Protein AF-A0A8C9JNH2-F1 (afdb_monomer_lite)

Foldseek 3Di:
DLLVVLCVLLVVLVVLQVVCVVPPFFGDDQPLNVVVLSVCSVLVVVLVVLLVVCVVDVDLVSLVVSLVSLVVLLVSLVVSLVSLVVSLPDDDDGDPVSVVSNVVNNVSSVVSNVSSVVSNVVSVVSNVVSVVSNVVVVVVVVVVVVVVVVPD

Sequence (152 aa):
MIGIFHVFMWYFLLILYMGQIRGVFGTYEPITYKAGCPLWGVIFIIAGVSIIRVVKHPTPGVITFALIMNISCIMTSVIASVLTIIELSSFNSVSYRNYGQAKLGREVSRILLLSYSFEISVALTYAIFGCIGLSRNEDSLTAVPEEFESTF

Structure (mmCIF, N/CA/C/O backbone):
data_AF-A0A8C9JNH2-F1
#
_entry.id   AF-A0A8C9JNH2-F1
#
loop_
_atom_site.group_PDB
_atom_site.id
_atom_site.type_symbol
_atom_site.label_atom_id
_atom_site.label_alt_id
_atom_site.label_comp_id
_atom_site.label_asym_id
_atom_site.label_entity_id
_atom_site.label_seq_id
_atom_site.pdbx_PDB_ins_code
_atom_site.Cartn_x
_atom_site.Cartn_y
_atom_site.Cartn_z
_atom_site.occupancy
_atom_site.B_iso_or_equiv
_atom_site.auth_seq_id
_atom_site.auth_comp_id
_atom_site.auth_asym_id
_atom_site.auth_atom_id
_atom_site.pdbx_PDB_model_num
ATOM 1 N N . MET A 1 1 ? -11.912 -0.203 -2.131 1.00 75.25 1 MET A N 1
ATOM 2 C CA . MET A 1 1 ? -11.597 -0.133 -3.581 1.00 75.25 1 MET A CA 1
ATOM 3 C C . MET A 1 1 ? -10.107 0.101 -3.840 1.00 75.25 1 MET A C 1
ATOM 5 O O . MET A 1 1 ? -9.572 -0.530 -4.739 1.00 75.25 1 MET A O 1
ATOM 9 N N . ILE A 1 2 ? -9.418 0.914 -3.029 1.00 85.69 2 ILE A N 1
ATOM 10 C CA . ILE A 1 2 ? -7.978 1.217 -3.165 1.00 85.69 2 ILE A CA 1
ATOM 11 C C . ILE A 1 2 ? -7.081 -0.034 -3.102 1.00 85.69 2 ILE A C 1
ATOM 13 O O . ILE A 1 2 ? -6.191 -0.189 -3.932 1.00 85.69 2 ILE A O 1
ATOM 17 N N . GLY A 1 3 ? -7.332 -0.980 -2.191 1.00 85.00 3 GLY A N 1
ATOM 18 C CA . GLY A 1 3 ? -6.541 -2.221 -2.129 1.00 85.00 3 GLY A CA 1
ATOM 19 C C . GLY A 1 3 ? -6.589 -3.065 -3.413 1.00 85.00 3 GLY A C 1
ATOM 20 O O . GLY A 1 3 ? -5.565 -3.558 -3.873 1.00 85.00 3 GLY A O 1
ATOM 21 N N . ILE A 1 4 ? -7.759 -3.157 -4.058 1.00 88.69 4 ILE A N 1
ATOM 22 C CA . ILE A 1 4 ? -7.923 -3.861 -5.344 1.00 88.69 4 ILE A CA 1
ATOM 23 C C . ILE A 1 4 ? -7.117 -3.160 -6.446 1.00 88.69 4 ILE A C 1
ATOM 25 O O . ILE A 1 4 ? -6.458 -3.817 -7.248 1.00 88.69 4 ILE A O 1
ATOM 29 N N . PHE A 1 5 ? -7.128 -1.824 -6.456 1.00 89.62 5 PHE A N 1
ATOM 30 C CA . PHE A 1 5 ? -6.319 -1.028 -7.375 1.00 89.62 5 PHE A CA 1
ATOM 31 C C . PHE A 1 5 ? -4.818 -1.332 -7.234 1.00 89.62 5 PHE A C 1
ATOM 33 O O . PHE A 1 5 ? -4.154 -1.543 -8.245 1.00 89.62 5 PHE A O 1
ATOM 40 N N . HIS A 1 6 ? -4.296 -1.451 -6.009 1.00 88.19 6 HIS A N 1
ATOM 41 C CA . HIS A 1 6 ? -2.886 -1.791 -5.776 1.00 88.19 6 HIS A CA 1
ATOM 42 C C . HIS A 1 6 ? -2.512 -3.174 -6.323 1.00 88.19 6 HIS A C 1
ATOM 44 O O . HIS A 1 6 ? -1.479 -3.313 -6.977 1.00 88.19 6 HIS A O 1
ATOM 50 N N . VAL A 1 7 ? -3.378 -4.177 -6.138 1.00 88.00 7 VAL A N 1
ATOM 51 C CA . VAL A 1 7 ? -3.161 -5.531 -6.679 1.00 88.00 7 VAL A CA 1
ATOM 52 C C . VAL A 1 7 ? -3.168 -5.524 -8.213 1.00 88.00 7 VAL A C 1
ATOM 54 O O . VAL A 1 7 ? -2.315 -6.155 -8.837 1.00 88.00 7 VAL A O 1
ATOM 57 N N . PHE A 1 8 ? -4.075 -4.771 -8.845 1.00 88.56 8 PHE A N 1
ATOM 58 C CA . PHE A 1 8 ? -4.064 -4.619 -10.304 1.00 88.56 8 PHE A CA 1
ATOM 59 C C . PHE A 1 8 ? -2.823 -3.882 -10.808 1.00 88.56 8 PHE A C 1
ATOM 61 O O . PHE A 1 8 ? -2.244 -4.286 -11.815 1.00 88.56 8 PHE A O 1
ATOM 68 N N . MET A 1 9 ? -2.379 -2.841 -10.104 1.00 87.81 9 MET A N 1
ATOM 69 C CA . MET A 1 9 ? -1.152 -2.123 -10.452 1.00 87.81 9 MET A CA 1
ATOM 70 C C . MET A 1 9 ? 0.089 -3.001 -10.287 1.00 87.81 9 MET A C 1
ATOM 72 O O . MET A 1 9 ? 0.983 -2.946 -11.130 1.00 87.81 9 MET A O 1
ATOM 76 N N . TRP A 1 10 ? 0.117 -3.882 -9.281 1.00 86.69 10 TRP A N 1
ATOM 77 C CA . TRP A 1 10 ? 1.146 -4.917 -9.174 1.00 86.69 10 TRP A CA 1
ATOM 78 C C . TRP A 1 10 ? 1.171 -5.822 -10.409 1.00 86.69 10 TRP A C 1
ATOM 80 O O . TRP A 1 10 ? 2.224 -6.040 -11.006 1.00 86.69 10 TRP A O 1
ATOM 90 N N . TYR A 1 11 ? 0.001 -6.323 -10.814 1.00 85.25 11 TYR A N 1
ATOM 91 C CA . TYR A 1 11 ? -0.130 -7.192 -11.979 1.00 85.25 11 TYR A CA 1
ATOM 92 C C . TYR A 1 11 ? 0.279 -6.481 -13.278 1.00 85.25 11 TYR A C 1
ATOM 94 O O . TYR A 1 11 ? 0.934 -7.067 -14.140 1.00 85.25 11 TYR A O 1
ATOM 102 N N . PHE A 1 12 ? -0.037 -5.193 -13.407 1.00 85.81 12 PHE A N 1
ATOM 103 C CA . PHE A 1 12 ? 0.405 -4.385 -14.538 1.00 85.81 12 PHE A CA 1
ATOM 104 C C . PHE A 1 12 ? 1.933 -4.224 -14.569 1.00 85.81 12 PHE A C 1
ATOM 106 O O . PHE A 1 12 ? 2.551 -4.442 -15.613 1.00 85.81 12 PHE A O 1
ATOM 113 N N . LEU A 1 13 ? 2.562 -3.932 -13.424 1.00 82.75 13 LEU A N 1
ATOM 114 C CA . LEU A 1 13 ? 4.024 -3.890 -13.298 1.00 82.75 13 LEU A CA 1
ATOM 115 C C . LEU A 1 13 ? 4.670 -5.247 -13.622 1.00 82.75 13 LEU A C 1
ATOM 117 O O . LEU A 1 13 ? 5.698 -5.281 -14.297 1.00 82.75 13 LEU A O 1
ATOM 121 N N . LEU A 1 14 ? 4.045 -6.360 -13.220 1.00 82.31 14 LEU A N 1
ATOM 122 C CA . LEU A 1 14 ? 4.476 -7.718 -13.570 1.00 82.31 14 LEU A CA 1
ATOM 123 C C . LEU A 1 14 ? 4.474 -7.940 -15.091 1.00 82.31 14 LEU A C 1
ATOM 125 O O . LEU A 1 14 ? 5.447 -8.469 -15.628 1.00 82.31 14 LEU A O 1
ATOM 129 N N . ILE A 1 15 ? 3.416 -7.530 -15.798 1.00 82.06 15 ILE A N 1
ATOM 130 C CA . ILE A 1 15 ? 3.347 -7.642 -17.265 1.00 82.06 15 ILE A CA 1
ATOM 131 C C . ILE A 1 15 ? 4.457 -6.820 -17.923 1.00 82.06 15 ILE A C 1
ATOM 133 O O . ILE A 1 15 ? 5.131 -7.315 -18.831 1.00 82.06 15 ILE A O 1
ATOM 137 N N . LEU A 1 16 ? 4.670 -5.583 -17.460 1.00 78.75 16 LEU A N 1
ATOM 138 C CA . LEU A 1 16 ? 5.738 -4.725 -17.975 1.00 78.75 16 LEU A CA 1
ATOM 139 C C . LEU A 1 16 ? 7.114 -5.370 -17.768 1.00 78.75 16 LEU A C 1
ATOM 141 O O . LEU A 1 16 ? 7.913 -5.401 -18.703 1.00 78.75 16 LEU A O 1
ATOM 145 N N . TYR A 1 17 ? 7.359 -5.951 -16.593 1.00 75.12 17 TYR A N 1
ATOM 146 C CA . TYR A 1 17 ? 8.615 -6.625 -16.265 1.00 75.12 17 TYR A CA 1
ATOM 147 C C . TYR A 1 17 ? 8.834 -7.916 -17.074 1.00 75.12 17 TYR A C 1
ATOM 149 O O . TYR A 1 17 ? 9.894 -8.110 -17.672 1.00 75.12 17 TYR A O 1
ATOM 157 N N . MET A 1 18 ? 7.821 -8.782 -17.183 1.00 73.88 18 MET A N 1
ATOM 158 C CA . MET A 1 18 ? 7.892 -9.999 -18.008 1.00 73.88 18 MET A CA 1
ATOM 159 C C . MET A 1 18 ? 8.101 -9.676 -19.495 1.00 73.88 18 MET A C 1
ATOM 161 O O . MET A 1 18 ? 8.792 -10.413 -20.204 1.00 73.88 18 MET A O 1
ATOM 165 N N . GLY A 1 19 ? 7.554 -8.551 -19.965 1.00 71.00 19 GLY A N 1
ATOM 166 C CA . GLY A 1 19 ? 7.814 -8.018 -21.301 1.00 71.00 19 GLY A CA 1
ATOM 167 C C . GLY A 1 19 ? 9.278 -7.623 -21.528 1.00 71.00 19 GLY A C 1
ATOM 168 O O . GLY A 1 19 ? 9.774 -7.781 -22.643 1.00 71.00 19 GLY A O 1
ATOM 169 N N . GLN A 1 20 ? 9.986 -7.182 -20.483 1.00 67.12 20 GLN A N 1
ATOM 170 C CA . GLN A 1 20 ? 11.396 -6.781 -20.554 1.00 67.12 20 GLN A CA 1
ATOM 171 C C . GLN A 1 20 ? 12.361 -7.974 -20.585 1.00 67.12 20 GLN A C 1
ATOM 173 O O . GLN A 1 20 ? 13.342 -7.922 -21.324 1.00 67.12 20 GLN A O 1
ATOM 178 N N . ILE A 1 21 ? 12.083 -9.062 -19.850 1.00 61.72 21 ILE A N 1
ATOM 179 C CA . ILE A 1 21 ? 12.948 -10.265 -19.801 1.00 61.72 21 ILE A CA 1
ATOM 180 C C . ILE A 1 21 ? 13.044 -10.967 -21.164 1.00 61.72 21 ILE A C 1
ATOM 182 O O . ILE A 1 21 ? 14.081 -11.531 -21.509 1.00 61.72 21 ILE A O 1
ATOM 186 N N . ARG A 1 22 ? 11.993 -10.896 -21.990 1.00 58.78 22 ARG A N 1
ATOM 187 C CA . ARG A 1 22 ? 12.030 -11.418 -23.370 1.00 58.78 22 ARG A CA 1
ATOM 188 C C . ARG A 1 22 ? 12.948 -10.600 -24.294 1.00 58.78 22 ARG A C 1
ATOM 190 O O . ARG A 1 22 ? 13.211 -11.015 -25.422 1.00 58.78 22 ARG A O 1
ATOM 197 N N . GLY A 1 23 ? 13.442 -9.445 -23.840 1.00 55.31 23 GLY A N 1
ATOM 198 C CA . GLY A 1 23 ? 14.353 -8.576 -24.570 1.00 55.31 23 GLY A CA 1
ATOM 199 C C . GLY A 1 23 ? 15.812 -8.696 -24.104 1.00 55.31 23 GLY A C 1
ATOM 200 O O . GLY A 1 23 ? 16.146 -8.341 -22.988 1.00 55.31 23 GLY A O 1
ATOM 201 N N . VAL A 1 24 ? 16.710 -9.085 -25.013 1.00 52.09 24 VAL A N 1
ATOM 202 C CA . VAL A 1 24 ? 18.133 -9.445 -24.787 1.00 52.09 24 VAL A CA 1
ATOM 203 C C . VAL A 1 24 ? 19.066 -8.349 -24.197 1.00 52.09 24 VAL A C 1
ATOM 205 O O . VAL A 1 24 ? 20.243 -8.616 -24.009 1.00 52.09 24 VAL A O 1
ATOM 208 N N . PHE A 1 25 ? 18.620 -7.134 -23.845 1.00 43.12 25 PHE A N 1
ATOM 209 C CA . PHE A 1 25 ? 19.536 -6.099 -23.312 1.00 43.12 25 PHE A CA 1
ATOM 210 C C . PHE A 1 25 ? 18.906 -5.170 -22.264 1.00 43.12 25 PHE A C 1
ATOM 212 O O . PHE A 1 25 ? 18.018 -4.382 -22.588 1.00 43.12 25 PHE A O 1
ATOM 219 N N . GLY A 1 26 ? 19.459 -5.205 -21.042 1.00 52.75 26 GLY A N 1
ATOM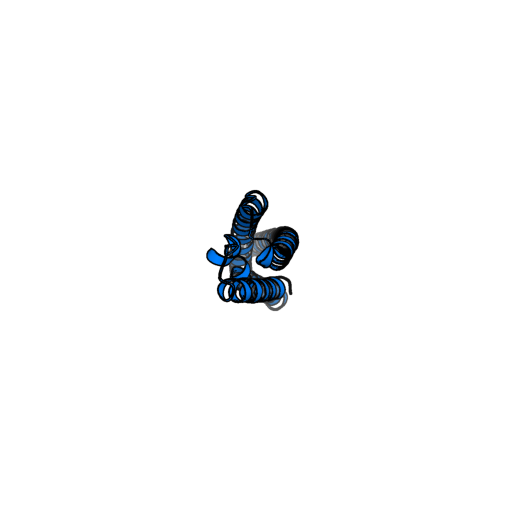 220 C CA . GLY A 1 26 ? 19.222 -4.257 -19.945 1.00 52.75 26 GLY A CA 1
ATOM 221 C C . GLY A 1 26 ? 17.824 -4.337 -19.329 1.00 52.75 26 GLY A C 1
ATOM 222 O O . GLY A 1 26 ? 16.901 -3.663 -19.789 1.00 52.75 26 GLY A O 1
ATOM 223 N N . THR A 1 27 ? 17.666 -5.130 -18.270 1.00 56.78 27 THR A N 1
ATOM 224 C CA . THR A 1 27 ? 16.416 -5.253 -17.508 1.00 56.78 27 THR A CA 1
ATOM 225 C C . THR A 1 27 ? 16.289 -4.110 -16.504 1.00 56.78 27 THR A C 1
ATOM 227 O O . THR A 1 27 ? 17.157 -3.928 -15.654 1.00 56.78 27 THR A O 1
ATOM 230 N N . TYR A 1 28 ? 15.206 -3.334 -16.586 1.00 60.06 28 TYR A N 1
ATOM 231 C CA . TYR A 1 28 ? 14.818 -2.460 -15.482 1.00 60.06 28 TYR A CA 1
ATOM 232 C C . TYR A 1 28 ? 14.254 -3.351 -14.376 1.00 60.06 28 TYR A C 1
ATOM 234 O O . TYR A 1 28 ? 13.278 -4.063 -14.591 1.00 60.06 28 TYR A O 1
ATOM 242 N N . GLU A 1 29 ? 14.898 -3.356 -13.215 1.00 65.81 29 GLU A N 1
ATOM 243 C CA . GLU A 1 29 ? 14.482 -4.163 -12.071 1.00 65.81 29 GLU A CA 1
ATOM 244 C C . GLU A 1 29 ?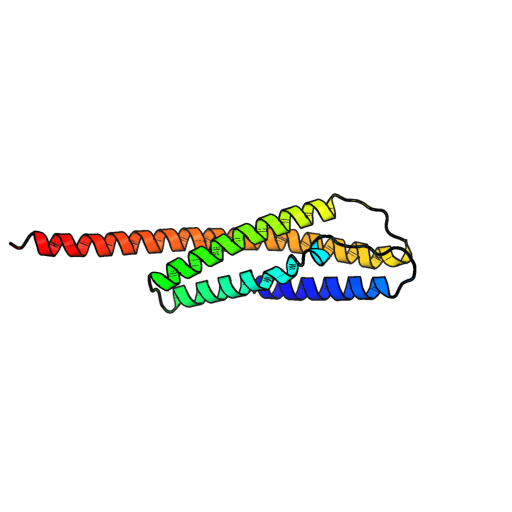 13.913 -3.254 -10.974 1.00 65.81 29 GLU A C 1
ATOM 246 O O . GLU A 1 29 ? 14.662 -2.810 -10.101 1.00 65.81 29 GLU A O 1
ATOM 251 N N . PRO A 1 30 ? 12.608 -2.930 -11.009 1.00 66.69 30 PRO A N 1
ATOM 252 C CA . PRO A 1 30 ? 12.003 -2.122 -9.963 1.00 66.69 30 PRO A CA 1
ATOM 253 C C . PRO A 1 30 ? 12.083 -2.850 -8.613 1.00 66.69 30 PRO A C 1
ATOM 255 O O . PRO A 1 30 ? 11.690 -4.015 -8.478 1.00 66.69 30 PRO A O 1
ATOM 258 N N . ILE A 1 31 ? 12.605 -2.155 -7.602 1.00 70.50 31 ILE A N 1
ATOM 259 C CA . ILE A 1 31 ? 12.758 -2.660 -6.229 1.00 70.50 31 ILE A CA 1
ATOM 260 C C . ILE A 1 31 ? 11.378 -2.946 -5.633 1.00 70.50 31 ILE A C 1
ATOM 262 O O . ILE A 1 31 ? 11.190 -3.964 -4.968 1.00 70.50 31 ILE A O 1
ATOM 266 N N . THR A 1 32 ? 10.398 -2.089 -5.924 1.00 71.06 32 THR A N 1
ATOM 267 C CA . THR A 1 32 ? 9.007 -2.233 -5.468 1.00 71.06 32 THR A CA 1
ATOM 268 C C . THR A 1 32 ? 8.355 -3.517 -5.978 1.00 71.06 32 THR A C 1
ATOM 270 O O . THR A 1 32 ? 7.571 -4.140 -5.260 1.00 71.06 32 THR A O 1
ATOM 273 N N . TYR A 1 33 ? 8.718 -3.958 -7.185 1.00 71.19 33 TYR A N 1
ATOM 274 C CA . TYR A 1 33 ? 8.278 -5.232 -7.744 1.00 71.19 33 TYR A CA 1
ATOM 275 C C . TYR A 1 33 ? 8.956 -6.421 -7.054 1.00 71.19 33 TYR A C 1
ATOM 277 O O . TYR A 1 33 ? 8.256 -7.337 -6.625 1.00 71.19 33 TYR A O 1
ATOM 285 N N . LYS A 1 34 ? 10.288 -6.396 -6.878 1.00 76.75 34 LYS A N 1
ATOM 286 C CA . LYS A 1 34 ? 11.026 -7.475 -6.186 1.00 76.75 34 LYS A CA 1
ATOM 287 C C . LYS A 1 34 ? 10.585 -7.649 -4.732 1.00 76.75 34 LYS A C 1
ATOM 289 O O . LYS A 1 34 ? 10.474 -8.774 -4.259 1.00 76.75 34 LYS A O 1
ATOM 294 N N . ALA A 1 35 ? 10.311 -6.544 -4.045 1.00 77.75 35 ALA A N 1
ATOM 295 C CA . ALA A 1 35 ? 9.793 -6.548 -2.682 1.00 77.75 35 ALA A CA 1
ATOM 296 C C . ALA A 1 35 ? 8.298 -6.916 -2.606 1.00 77.75 35 ALA A C 1
ATOM 298 O O . ALA A 1 35 ? 7.781 -7.177 -1.522 1.00 77.75 35 ALA A O 1
A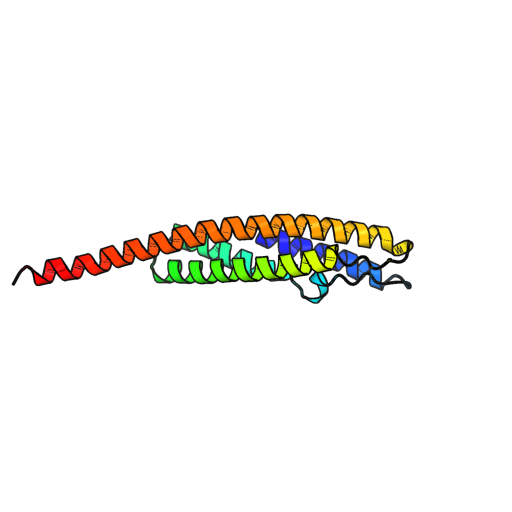TOM 299 N N . GLY A 1 36 ? 7.590 -6.935 -3.742 1.00 78.44 36 GLY A N 1
ATOM 300 C CA . GLY A 1 36 ? 6.161 -7.228 -3.792 1.00 78.44 36 GLY A CA 1
ATOM 301 C C . GLY A 1 36 ? 5.297 -6.180 -3.088 1.00 78.44 36 GLY A C 1
ATOM 302 O O . GLY A 1 36 ? 4.176 -6.499 -2.705 1.00 78.44 36 GLY A O 1
ATOM 303 N N . CYS A 1 37 ? 5.772 -4.940 -2.920 1.00 79.81 37 CYS A N 1
ATOM 304 C CA . CYS A 1 37 ? 5.052 -3.913 -2.153 1.00 79.81 37 CYS A CA 1
ATOM 305 C C . CYS A 1 37 ? 3.621 -3.673 -2.665 1.00 79.81 37 CYS A C 1
ATOM 307 O O . CYS A 1 37 ? 2.703 -3.625 -1.851 1.00 79.81 37 CYS A O 1
ATOM 309 N N . PRO A 1 38 ? 3.367 -3.594 -3.987 1.00 73.69 38 PRO A N 1
ATOM 310 C CA . PRO A 1 38 ? 2.003 -3.407 -4.482 1.00 73.69 38 PRO A CA 1
ATOM 311 C C . PRO A 1 38 ? 1.090 -4.634 -4.244 1.00 73.69 38 PRO A C 1
ATOM 313 O O . PRO A 1 38 ? -0.129 -4.495 -4.142 1.00 73.69 38 PRO A O 1
ATOM 316 N N . LEU A 1 39 ? 1.667 -5.831 -4.068 1.00 80.75 39 LEU A N 1
ATOM 317 C CA . LEU A 1 39 ? 0.963 -7.068 -3.690 1.00 80.75 39 LEU A CA 1
ATOM 318 C C . LEU A 1 39 ? 0.445 -7.014 -2.242 1.00 80.75 39 LEU A C 1
ATOM 320 O O . LEU A 1 39 ? -0.552 -7.657 -1.910 1.00 80.75 39 LEU A O 1
ATOM 324 N N . TRP A 1 40 ? 1.068 -6.196 -1.387 1.00 84.81 40 TRP A N 1
ATOM 325 C CA . TRP A 1 40 ? 0.611 -5.967 -0.012 1.00 84.81 40 TRP A CA 1
ATOM 326 C C . TRP A 1 40 ? -0.747 -5.255 0.043 1.00 84.81 40 TRP A C 1
ATOM 328 O O . TRP A 1 40 ? -1.374 -5.226 1.100 1.00 84.81 40 TRP A O 1
ATOM 338 N N . GLY A 1 41 ? -1.274 -4.793 -1.100 1.00 82.75 41 GLY A N 1
ATOM 339 C CA . GLY A 1 41 ? -2.646 -4.305 -1.242 1.00 82.75 41 GLY A CA 1
ATOM 340 C C . GLY A 1 41 ? -3.728 -5.280 -0.754 1.00 82.75 41 GLY A C 1
ATOM 341 O O . GLY A 1 41 ? -4.830 -4.845 -0.422 1.00 82.75 41 GLY A O 1
ATOM 342 N N . VAL A 1 42 ? -3.427 -6.578 -0.620 1.00 86.75 42 VAL A N 1
ATOM 343 C CA . VAL A 1 42 ? -4.320 -7.551 0.038 1.00 86.75 42 VAL A CA 1
ATOM 344 C C . VAL A 1 42 ? -4.606 -7.167 1.496 1.00 86.75 42 VAL A C 1
ATOM 346 O O . VAL A 1 42 ? -5.745 -7.286 1.945 1.00 86.75 42 VAL A O 1
ATOM 349 N N . ILE A 1 43 ? -3.618 -6.632 2.221 1.00 87.88 43 ILE A N 1
ATOM 350 C CA . ILE A 1 43 ? -3.785 -6.158 3.605 1.00 87.88 43 ILE A CA 1
ATOM 351 C C . ILE A 1 43 ? -4.792 -5.002 3.642 1.00 87.88 43 ILE A C 1
ATOM 353 O O . ILE A 1 43 ? -5.668 -4.979 4.506 1.00 87.88 43 ILE A O 1
ATOM 357 N N . PHE A 1 44 ? -4.742 -4.104 2.654 1.00 89.00 44 PHE A N 1
ATOM 358 C CA . PHE A 1 44 ? -5.682 -2.984 2.522 1.00 89.00 44 PHE A CA 1
ATOM 359 C C . PHE A 1 44 ? -7.109 -3.471 2.236 1.00 89.00 44 PHE A C 1
ATOM 361 O O . PHE A 1 44 ? -8.084 -2.914 2.741 1.00 89.00 44 PHE A O 1
ATOM 368 N N . ILE A 1 45 ? -7.261 -4.557 1.467 1.00 90.94 45 ILE A N 1
ATOM 369 C CA . ILE A 1 45 ? -8.570 -5.187 1.238 1.00 90.94 45 ILE A CA 1
ATOM 370 C C . ILE A 1 45 ? -9.130 -5.737 2.555 1.00 90.94 45 ILE A C 1
ATOM 372 O O . ILE A 1 45 ? -10.286 -5.463 2.883 1.00 90.94 45 ILE A O 1
ATOM 376 N N . ILE A 1 46 ? -8.322 -6.471 3.327 1.00 88.94 46 ILE A N 1
ATOM 377 C CA . ILE A 1 46 ? -8.752 -7.050 4.611 1.00 88.94 46 ILE A CA 1
ATOM 378 C C . ILE A 1 46 ? -9.103 -5.939 5.612 1.00 88.94 46 ILE A C 1
ATOM 380 O O . ILE A 1 46 ? -10.136 -6.025 6.284 1.00 88.94 46 ILE A O 1
ATOM 384 N N . ALA A 1 47 ? -8.303 -4.872 5.678 1.00 88.56 47 ALA A N 1
ATOM 385 C CA . ALA A 1 47 ? -8.594 -3.700 6.502 1.00 88.56 47 ALA A CA 1
ATOM 386 C C . ALA A 1 47 ? -9.934 -3.051 6.103 1.00 88.56 47 ALA A C 1
ATOM 388 O O . ALA A 1 47 ? -10.799 -2.840 6.955 1.00 88.56 47 ALA A O 1
ATOM 389 N N . GLY A 1 48 ? -10.174 -2.854 4.802 1.00 87.81 48 GLY A N 1
ATOM 390 C CA . GLY A 1 48 ? -11.440 -2.322 4.290 1.00 87.81 48 GLY A CA 1
ATOM 391 C C . GLY A 1 48 ? -12.660 -3.188 4.629 1.00 87.81 48 GLY A C 1
ATOM 392 O O . GLY A 1 48 ? -13.694 -2.666 5.048 1.00 87.81 48 GLY A O 1
ATOM 393 N N . VAL A 1 49 ? -12.550 -4.516 4.509 1.00 89.62 49 VAL A N 1
ATOM 394 C CA . VAL A 1 49 ? -13.626 -5.447 4.906 1.00 89.62 49 VAL A CA 1
ATOM 395 C C . VAL A 1 49 ? -13.889 -5.371 6.412 1.00 89.62 49 VAL A C 1
ATOM 397 O O . VAL A 1 49 ? -15.045 -5.397 6.841 1.00 89.62 49 VAL A O 1
ATOM 400 N N . SER A 1 50 ? -12.832 -5.229 7.213 1.00 86.94 50 SER A N 1
ATOM 401 C CA . SER A 1 50 ? -12.932 -5.116 8.672 1.00 86.94 50 SER A CA 1
ATOM 402 C C . SER A 1 50 ? -13.693 -3.856 9.088 1.00 86.94 50 SER A C 1
ATOM 404 O O . SER A 1 50 ? -14.570 -3.936 9.945 1.00 86.94 50 SER A O 1
ATOM 406 N N . ILE A 1 51 ? -13.457 -2.722 8.420 1.00 87.50 51 ILE A N 1
ATOM 407 C CA . ILE A 1 51 ? -14.204 -1.472 8.651 1.00 87.50 51 ILE A CA 1
ATOM 408 C C . ILE A 1 51 ? -15.700 -1.653 8.358 1.00 87.50 51 ILE A C 1
ATOM 410 O O . ILE A 1 51 ? -16.542 -1.279 9.174 1.00 87.50 51 ILE A O 1
ATOM 414 N N . ILE A 1 52 ? -16.058 -2.276 7.228 1.00 87.69 52 ILE A N 1
ATOM 415 C CA . ILE A 1 52 ? -17.470 -2.542 6.889 1.00 87.69 52 ILE A CA 1
ATOM 416 C C . ILE A 1 52 ? -18.123 -3.420 7.964 1.00 87.69 52 ILE A C 1
ATOM 418 O O . ILE A 1 52 ? -19.289 -3.222 8.318 1.00 87.69 52 ILE A O 1
ATOM 422 N N . ARG A 1 53 ? -17.372 -4.386 8.503 1.00 85.75 53 ARG A N 1
ATOM 423 C CA . ARG A 1 53 ? -17.848 -5.274 9.564 1.00 85.75 53 ARG A CA 1
ATOM 424 C C . ARG A 1 53 ? -18.111 -4.523 10.869 1.00 85.75 53 ARG A C 1
ATOM 426 O O . ARG A 1 53 ? -19.138 -4.791 11.486 1.00 85.75 53 ARG A O 1
ATOM 433 N N . VAL A 1 54 ? -17.251 -3.569 11.239 1.00 86.88 54 VAL A N 1
ATOM 434 C CA . VAL A 1 54 ? -17.452 -2.694 12.410 1.00 86.88 54 VAL A CA 1
ATOM 435 C C . VAL A 1 54 ? -18.752 -1.899 12.290 1.00 86.88 54 VAL A C 1
ATOM 437 O O . VAL A 1 54 ? -19.509 -1.831 13.252 1.00 86.88 54 VAL A O 1
ATOM 440 N N . VAL A 1 55 ? -19.047 -1.345 11.110 1.00 84.62 55 VAL A N 1
ATOM 441 C CA . VAL A 1 55 ? -20.272 -0.553 10.893 1.00 84.62 55 VAL A CA 1
ATOM 442 C C . VAL A 1 55 ? -21.537 -1.414 10.989 1.00 84.62 55 VAL A C 1
ATOM 444 O O . VAL A 1 55 ? -22.558 -0.949 11.486 1.00 84.62 55 VAL A O 1
ATOM 447 N N . LYS A 1 56 ? -21.488 -2.672 10.530 1.00 85.44 56 LYS A N 1
ATOM 448 C CA . LYS A 1 56 ? -22.645 -3.584 10.578 1.00 85.44 56 LYS A CA 1
ATOM 449 C C . LYS A 1 56 ? -22.877 -4.197 11.958 1.00 85.44 56 LYS A C 1
ATOM 451 O O . LYS A 1 56 ? -24.023 -4.346 12.370 1.00 85.44 56 LYS A O 1
ATOM 456 N N . HIS A 1 57 ? -21.806 -4.589 12.643 1.00 82.88 57 HIS A N 1
ATOM 457 C CA . HIS A 1 57 ? -21.864 -5.268 13.936 1.00 82.88 57 HIS A CA 1
ATOM 458 C C . HIS A 1 57 ? -20.777 -4.705 14.860 1.00 82.88 57 HIS A C 1
ATOM 460 O O . HIS A 1 57 ? -19.675 -5.262 14.917 1.00 82.88 57 HIS A O 1
ATOM 466 N N . PRO A 1 58 ? -21.066 -3.602 15.574 1.00 79.75 58 PRO A N 1
ATOM 467 C CA . PRO A 1 58 ? -20.092 -2.948 16.436 1.00 79.75 58 PRO A CA 1
ATOM 468 C C . PRO A 1 58 ? -19.924 -3.743 17.734 1.00 79.75 58 PRO A C 1
ATOM 470 O O . PRO A 1 58 ? -20.540 -3.445 18.753 1.00 79.75 58 PRO A O 1
ATOM 473 N N . THR A 1 59 ? -19.096 -4.786 17.697 1.00 85.31 59 THR A N 1
ATOM 474 C CA . THR A 1 59 ? -18.640 -5.493 18.899 1.00 85.31 59 THR A CA 1
ATOM 475 C C . THR A 1 59 ? -17.222 -5.044 19.255 1.00 85.31 59 THR A C 1
ATOM 477 O O . THR A 1 59 ? -16.419 -4.790 18.350 1.00 85.31 59 THR A O 1
ATOM 480 N N . PRO A 1 60 ? -16.868 -4.963 20.552 1.00 80.62 60 PRO A N 1
ATOM 481 C CA . PRO A 1 60 ? -15.561 -4.466 20.986 1.00 80.62 60 PRO A CA 1
ATOM 482 C C . PRO A 1 60 ? -14.404 -5.249 20.352 1.00 80.62 60 PRO A C 1
ATOM 484 O O . PRO A 1 60 ? -13.481 -4.646 19.816 1.00 80.62 60 PRO A O 1
ATOM 487 N N . GLY A 1 61 ? -14.505 -6.581 20.269 1.00 84.88 61 GLY A N 1
ATOM 488 C CA . GLY A 1 61 ? -13.484 -7.406 19.615 1.00 84.88 61 GLY A CA 1
ATOM 489 C C . GLY A 1 61 ? -13.306 -7.117 18.117 1.00 84.88 61 GLY A C 1
ATOM 490 O O . GLY A 1 61 ? -12.184 -7.145 17.613 1.00 84.88 61 GLY A O 1
ATOM 491 N N . VAL A 1 62 ? -14.384 -6.793 17.393 1.00 86.69 62 VAL A N 1
ATOM 492 C CA . VAL A 1 62 ? -14.311 -6.443 15.962 1.00 86.69 62 VAL A CA 1
ATOM 493 C C . VAL A 1 62 ? -13.724 -5.041 15.769 1.00 86.69 62 VAL A C 1
ATOM 495 O O . VAL A 1 62 ? -12.968 -4.835 14.819 1.00 86.69 62 VAL A O 1
ATOM 498 N N . ILE A 1 63 ? -14.004 -4.104 16.682 1.00 86.88 63 ILE A N 1
ATOM 499 C CA . ILE A 1 63 ? -13.392 -2.765 16.698 1.00 86.88 63 ILE A CA 1
ATOM 500 C C . ILE A 1 63 ? -11.882 -2.878 16.940 1.00 86.88 63 ILE A C 1
ATOM 502 O O . ILE A 1 63 ? -11.102 -2.341 16.154 1.00 86.88 63 ILE A O 1
ATOM 506 N N . THR A 1 64 ? -11.455 -3.634 17.957 1.00 87.94 64 THR A N 1
ATOM 507 C CA . THR A 1 64 ? -10.030 -3.872 18.240 1.00 87.94 64 THR A CA 1
ATOM 508 C C . THR A 1 64 ? -9.324 -4.545 17.064 1.00 87.94 64 THR A C 1
ATOM 510 O O . THR A 1 64 ? -8.241 -4.118 16.665 1.00 87.94 64 THR A O 1
ATOM 513 N N . PHE A 1 65 ? -9.945 -5.556 16.449 1.00 89.00 65 PHE A N 1
ATOM 514 C CA . PHE A 1 65 ? -9.383 -6.202 15.263 1.00 89.00 65 PHE A CA 1
ATOM 515 C C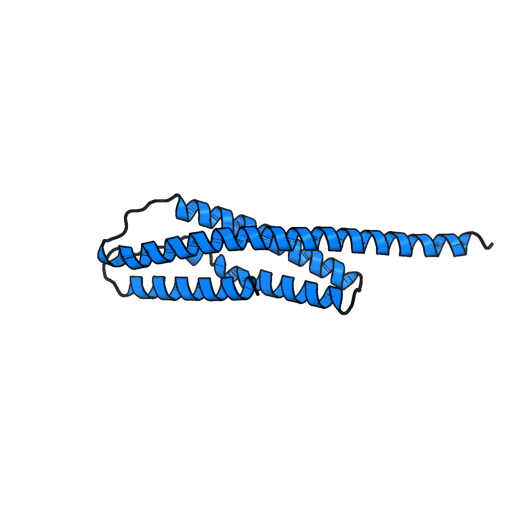 . PHE A 1 65 ? -9.218 -5.217 14.095 1.00 89.00 65 PHE A C 1
ATOM 517 O O . PHE A 1 65 ? -8.156 -5.160 13.476 1.00 89.00 65 PHE A O 1
ATOM 524 N N . ALA A 1 66 ? -10.234 -4.395 13.816 1.00 89.50 66 ALA A N 1
ATOM 525 C CA . ALA A 1 66 ? -10.156 -3.386 12.764 1.00 89.50 66 ALA A CA 1
ATOM 526 C C . ALA A 1 66 ? -9.069 -2.332 13.044 1.00 89.50 66 ALA A C 1
ATOM 528 O O . ALA A 1 66 ? -8.380 -1.914 12.115 1.00 89.50 66 ALA A O 1
ATOM 529 N N . LEU A 1 67 ? -8.864 -1.940 14.306 1.00 90.38 67 LEU A N 1
ATOM 530 C CA . LEU A 1 67 ? -7.772 -1.048 14.710 1.00 90.38 67 LEU A CA 1
ATOM 531 C C . LEU A 1 67 ? -6.396 -1.643 14.397 1.00 90.38 67 LEU A C 1
ATOM 533 O O . LEU A 1 67 ? -5.579 -0.985 13.754 1.00 90.38 67 LEU A O 1
ATOM 537 N N . ILE A 1 68 ? -6.161 -2.899 14.783 1.00 91.19 68 ILE A N 1
ATOM 538 C CA . ILE A 1 68 ? -4.899 -3.604 14.505 1.00 91.19 68 IL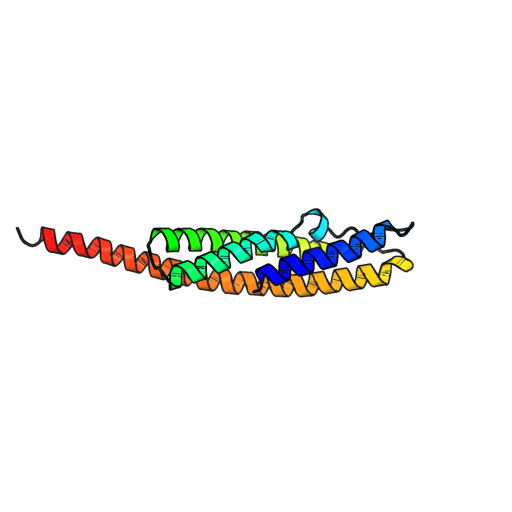E A CA 1
ATOM 539 C C . ILE A 1 68 ? -4.635 -3.664 12.994 1.00 91.19 68 ILE A C 1
ATOM 541 O O . ILE A 1 68 ? -3.520 -3.395 12.534 1.00 91.19 68 ILE A O 1
ATOM 545 N N . MET A 1 69 ? -5.669 -3.967 12.206 1.00 91.44 69 MET A N 1
ATOM 546 C CA . MET A 1 69 ? -5.564 -4.001 10.747 1.00 91.44 69 MET A CA 1
ATOM 547 C C . MET A 1 69 ? -5.258 -2.622 10.148 1.00 91.44 69 MET A C 1
ATOM 549 O O . MET A 1 69 ? -4.416 -2.528 9.255 1.00 91.44 69 MET A O 1
ATOM 553 N N . ASN A 1 70 ? -5.877 -1.549 10.650 1.00 91.50 70 ASN A N 1
ATOM 554 C CA . ASN A 1 70 ? -5.603 -0.182 10.192 1.00 91.50 70 ASN A CA 1
ATOM 555 C C . ASN A 1 70 ? -4.179 0.273 10.545 1.00 91.50 70 ASN A C 1
ATOM 557 O O . ASN A 1 70 ? -3.505 0.860 9.702 1.00 91.50 70 ASN A O 1
ATOM 561 N N . ILE A 1 71 ? -3.667 -0.060 11.734 1.00 91.75 71 ILE A N 1
ATOM 562 C CA . ILE A 1 71 ? -2.269 0.226 12.107 1.00 91.75 71 ILE A CA 1
ATOM 563 C C . ILE A 1 71 ? -1.306 -0.530 11.184 1.00 91.75 71 ILE A C 1
ATOM 565 O O . ILE A 1 71 ? -0.346 0.045 10.670 1.00 91.75 71 ILE A O 1
ATOM 569 N N . SER A 1 72 ? -1.594 -1.802 10.902 1.00 91.75 72 SER A N 1
ATOM 570 C CA . SER A 1 72 ? -0.796 -2.612 9.972 1.00 91.75 72 SER A CA 1
ATOM 571 C C . SER A 1 72 ? -0.809 -2.027 8.552 1.00 91.75 72 SER A C 1
ATOM 573 O O . SER A 1 72 ? 0.221 -2.009 7.873 1.00 91.75 72 SER A O 1
ATOM 575 N N . CYS A 1 73 ? -1.954 -1.496 8.114 1.00 91.75 73 CYS A N 1
ATOM 576 C CA . CYS A 1 73 ? -2.117 -0.793 6.841 1.00 91.75 73 CYS A CA 1
ATOM 577 C C . CYS A 1 73 ? -1.252 0.480 6.769 1.00 91.75 73 CYS A C 1
ATOM 579 O O . CYS A 1 73 ? -0.560 0.704 5.773 1.00 91.75 73 CYS A O 1
ATOM 581 N N . ILE A 1 74 ? -1.205 1.270 7.846 1.00 93.38 74 ILE A N 1
ATOM 582 C CA . ILE A 1 74 ? -0.346 2.461 7.931 1.00 93.38 74 ILE A CA 1
ATOM 583 C C . ILE A 1 74 ? 1.129 2.061 7.823 1.00 93.38 74 ILE A C 1
ATOM 585 O O . ILE A 1 74 ? 1.847 2.596 6.978 1.00 93.38 74 ILE A O 1
ATOM 589 N N . MET A 1 75 ? 1.576 1.084 8.619 1.00 92.75 75 MET A N 1
ATOM 590 C CA . MET A 1 75 ? 2.975 0.638 8.617 1.00 92.75 75 MET A CA 1
ATOM 591 C C . MET A 1 75 ? 3.418 0.144 7.236 1.00 92.75 75 MET A C 1
ATOM 593 O O . MET A 1 75 ? 4.464 0.548 6.727 1.00 92.75 75 MET A O 1
ATOM 597 N N . THR A 1 76 ? 2.602 -0.698 6.602 1.00 91.69 76 THR A N 1
ATOM 598 C CA . THR A 1 76 ? 2.897 -1.238 5.267 1.00 91.69 76 THR A CA 1
ATOM 599 C C . THR A 1 76 ? 2.890 -0.156 4.189 1.00 91.69 76 THR A C 1
ATOM 601 O O . THR A 1 76 ? 3.793 -0.141 3.352 1.00 91.69 76 THR A O 1
ATOM 604 N N . SER A 1 77 ? 1.958 0.799 4.246 1.00 91.62 77 SER A N 1
ATOM 605 C CA . SER A 1 77 ? 1.904 1.933 3.313 1.00 91.62 77 SER A CA 1
ATOM 606 C C . SER A 1 77 ? 3.109 2.867 3.447 1.00 91.62 77 SER A C 1
ATOM 608 O O . SER A 1 77 ? 3.636 3.336 2.436 1.00 91.62 77 SER A O 1
ATOM 610 N N . VAL A 1 78 ? 3.594 3.109 4.669 1.00 93.12 78 VAL A N 1
ATOM 611 C CA . VAL A 1 78 ? 4.804 3.913 4.912 1.00 93.12 78 VAL A CA 1
ATOM 612 C C . VAL A 1 78 ? 6.036 3.220 4.331 1.00 93.12 78 VAL A C 1
ATOM 614 O O . VAL A 1 78 ? 6.783 3.839 3.572 1.00 93.12 78 VAL A O 1
ATOM 617 N N . ILE A 1 79 ? 6.223 1.926 4.612 1.00 91.81 79 ILE A N 1
ATOM 618 C CA . ILE A 1 79 ? 7.352 1.148 4.075 1.00 91.81 79 ILE A CA 1
ATOM 619 C C . ILE A 1 79 ? 7.309 1.123 2.541 1.00 91.81 79 ILE A C 1
ATOM 621 O O . ILE A 1 79 ? 8.318 1.397 1.887 1.00 91.81 79 ILE A O 1
ATOM 625 N N . ALA A 1 80 ? 6.139 0.853 1.955 1.00 90.12 80 ALA A N 1
ATOM 626 C CA . ALA A 1 80 ? 5.960 0.840 0.506 1.00 90.12 80 ALA A CA 1
ATOM 627 C C . ALA A 1 80 ? 6.255 2.213 -0.120 1.00 90.12 80 ALA A C 1
ATOM 629 O O . ALA A 1 80 ? 6.915 2.282 -1.159 1.00 90.12 80 ALA A O 1
ATOM 630 N N . SER A 1 81 ? 5.838 3.302 0.531 1.00 91.25 81 SER A N 1
ATOM 631 C CA . SER A 1 81 ? 6.119 4.670 0.081 1.00 91.25 81 SER A CA 1
ATOM 632 C C . SER A 1 81 ? 7.617 4.967 0.084 1.00 91.25 81 SER A C 1
ATOM 634 O O . SER A 1 81 ? 8.141 5.444 -0.921 1.00 91.25 81 SER A O 1
ATOM 636 N N . VAL A 1 82 ? 8.333 4.621 1.160 1.00 91.25 82 VAL A N 1
ATOM 637 C CA . VAL A 1 82 ? 9.792 4.813 1.256 1.00 91.25 82 VAL A CA 1
ATOM 638 C C . VAL A 1 82 ? 10.521 4.030 0.163 1.00 91.25 82 VAL A C 1
ATOM 640 O O . VAL A 1 82 ? 11.354 4.596 -0.543 1.00 91.25 82 VAL A O 1
ATOM 643 N N . LEU A 1 83 ? 10.169 2.757 -0.043 1.00 88.75 83 LEU A N 1
ATOM 644 C CA . LEU A 1 83 ? 10.762 1.934 -1.104 1.00 88.75 83 LEU A CA 1
ATOM 645 C C . LEU A 1 83 ? 10.482 2.502 -2.502 1.00 88.75 83 LEU A C 1
ATOM 647 O O . LEU A 1 83 ? 11.371 2.515 -3.353 1.00 88.75 83 LEU A O 1
ATOM 651 N N . THR A 1 84 ? 9.274 3.022 -2.724 1.00 87.75 84 THR A N 1
ATOM 652 C CA . THR A 1 84 ? 8.885 3.660 -3.990 1.00 87.75 84 THR A CA 1
ATOM 653 C C . THR A 1 84 ? 9.663 4.957 -4.229 1.00 87.75 84 THR A C 1
ATOM 655 O O . THR A 1 84 ? 10.108 5.211 -5.346 1.00 87.75 84 THR A O 1
ATOM 658 N N . ILE A 1 85 ? 9.893 5.763 -3.187 1.00 89.50 85 ILE A N 1
ATOM 659 C CA . ILE A 1 85 ? 10.716 6.980 -3.270 1.00 89.50 85 ILE A CA 1
ATOM 660 C C . ILE A 1 85 ? 12.171 6.628 -3.593 1.00 89.50 85 ILE A C 1
ATOM 662 O O . ILE A 1 85 ? 12.759 7.249 -4.478 1.00 89.50 85 ILE A O 1
ATOM 666 N N . ILE A 1 86 ? 12.740 5.615 -2.929 1.00 87.75 86 ILE A N 1
ATOM 667 C CA . ILE A 1 86 ? 14.104 5.142 -3.208 1.00 87.75 86 ILE A CA 1
ATOM 668 C C . ILE A 1 86 ? 14.218 4.705 -4.674 1.00 87.75 86 ILE A C 1
ATOM 670 O O . ILE A 1 86 ? 15.125 5.158 -5.375 1.00 87.75 86 ILE A O 1
ATOM 674 N N . GLU A 1 87 ? 13.266 3.911 -5.170 1.00 84.25 87 GLU A N 1
ATOM 675 C CA . GLU A 1 87 ? 13.210 3.491 -6.576 1.00 84.25 87 GLU A CA 1
ATOM 676 C C . GLU A 1 87 ? 13.115 4.682 -7.542 1.00 84.25 87 GLU A C 1
ATOM 678 O O . GLU A 1 87 ? 13.818 4.716 -8.553 1.00 84.25 87 GLU A O 1
ATOM 683 N N . LEU A 1 88 ? 12.276 5.674 -7.233 1.00 83.81 88 LEU A N 1
ATOM 684 C CA . LEU A 1 88 ? 12.111 6.875 -8.055 1.00 83.81 88 LEU A CA 1
ATOM 685 C C . LEU A 1 88 ? 13.353 7.776 -8.048 1.00 83.81 88 LEU A C 1
ATOM 687 O O . LEU A 1 88 ? 13.625 8.438 -9.054 1.00 83.81 88 LEU A O 1
ATOM 691 N N . SER A 1 89 ? 14.087 7.803 -6.934 1.00 82.88 89 SER A N 1
ATOM 692 C CA . SER A 1 89 ? 15.306 8.599 -6.758 1.00 82.88 89 SER A CA 1
ATOM 693 C C . SER A 1 89 ? 16.539 7.967 -7.417 1.00 82.88 89 SER A C 1
ATOM 695 O O . SER A 1 89 ? 17.433 8.684 -7.867 1.00 82.88 89 SER A O 1
ATOM 697 N N . SER A 1 90 ? 16.584 6.635 -7.529 1.00 74.75 90 SER A N 1
ATOM 698 C CA . SER A 1 90 ? 17.697 5.914 -8.145 1.00 74.75 90 SER A CA 1
ATOM 699 C C . SER A 1 90 ? 17.565 5.912 -9.671 1.00 74.75 90 SER A C 1
ATOM 701 O O . SER A 1 90 ? 16.813 5.139 -10.269 1.00 74.75 90 SER A O 1
ATOM 703 N N . PHE A 1 91 ? 18.299 6.805 -10.334 1.00 60.94 91 PHE A N 1
ATOM 704 C CA . PHE A 1 91 ? 18.288 6.919 -11.791 1.00 60.94 91 PHE A CA 1
ATOM 705 C C . PHE A 1 91 ? 19.380 6.045 -12.424 1.00 60.94 91 PHE A C 1
ATOM 707 O O . PHE A 1 91 ? 20.440 6.530 -12.805 1.00 60.94 91 PHE A O 1
ATOM 714 N N . ASN A 1 92 ? 19.113 4.747 -12.581 1.00 60.84 92 ASN A N 1
ATOM 715 C CA . ASN A 1 92 ? 19.950 3.895 -13.431 1.00 60.84 92 ASN A CA 1
ATOM 716 C C . ASN A 1 92 ? 19.542 4.070 -14.903 1.00 60.84 92 ASN A C 1
ATOM 718 O O . ASN A 1 92 ? 18.353 4.032 -15.239 1.00 60.84 92 ASN A O 1
ATOM 722 N N . SER A 1 93 ? 20.515 4.306 -15.786 1.00 54.81 93 SER A N 1
ATOM 723 C CA . SER A 1 93 ? 20.283 4.432 -17.226 1.00 54.81 93 SER A CA 1
ATOM 724 C C . SER A 1 93 ? 19.837 3.085 -17.805 1.00 54.81 93 SER A C 1
ATOM 726 O O . SER A 1 93 ? 20.522 2.072 -17.694 1.00 54.81 93 SER A O 1
ATOM 728 N N . VAL A 1 94 ? 18.645 3.059 -18.405 1.00 59.84 94 VAL A N 1
ATOM 729 C CA . VAL A 1 94 ? 18.059 1.856 -19.018 1.00 59.84 94 VAL A CA 1
ATOM 730 C C . VAL A 1 94 ? 18.334 1.869 -20.525 1.00 59.84 94 VAL A C 1
ATOM 732 O O . VAL A 1 94 ? 18.334 2.931 -21.148 1.00 59.84 94 VAL A O 1
ATOM 735 N N . SER A 1 95 ? 18.538 0.690 -21.122 1.00 57.78 95 SER A N 1
ATOM 736 C CA . SER A 1 95 ? 18.684 0.507 -22.575 1.00 57.78 95 SER A CA 1
ATOM 737 C C . SER A 1 95 ? 17.513 1.130 -23.355 1.00 57.78 95 SER A C 1
ATOM 739 O O . SER A 1 95 ? 16.351 0.948 -22.985 1.00 57.78 95 SER A O 1
ATOM 741 N N . TYR A 1 96 ? 17.806 1.829 -24.461 1.00 60.06 96 TYR A N 1
ATOM 742 C CA . TYR A 1 96 ? 16.840 2.608 -25.259 1.00 60.06 96 TYR A CA 1
ATOM 743 C C . TYR A 1 96 ? 15.606 1.800 -25.697 1.00 60.06 96 TYR A C 1
ATOM 745 O O . TYR A 1 96 ? 14.489 2.312 -25.679 1.00 60.06 96 TYR A O 1
ATOM 753 N N . ARG A 1 97 ? 15.769 0.505 -26.005 1.00 64.75 97 ARG A N 1
ATOM 754 C CA . ARG A 1 97 ? 14.653 -0.377 -26.395 1.00 64.75 97 ARG A CA 1
ATOM 755 C C . ARG A 1 97 ? 13.654 -0.628 -25.257 1.00 64.75 97 ARG A C 1
ATOM 757 O O . ARG A 1 97 ? 12.461 -0.747 -25.508 1.00 64.75 97 ARG A O 1
ATOM 764 N N . ASN A 1 98 ? 14.131 -0.656 -24.015 1.00 69.56 98 ASN A N 1
ATOM 765 C CA . ASN A 1 98 ? 13.316 -0.889 -22.819 1.00 69.56 98 ASN A CA 1
ATOM 766 C C . ASN A 1 98 ? 12.903 0.426 -22.128 1.00 69.56 98 ASN A C 1
ATOM 768 O O . ASN A 1 98 ? 12.188 0.399 -21.123 1.00 69.56 98 ASN A O 1
ATOM 772 N N . TYR A 1 99 ? 13.313 1.578 -22.677 1.00 73.88 99 TYR A N 1
ATOM 773 C CA . TYR A 1 99 ? 13.068 2.905 -22.113 1.00 73.88 99 TYR A CA 1
ATOM 774 C C . TYR A 1 99 ? 11.574 3.231 -21.994 1.00 73.88 99 TYR A C 1
ATOM 776 O O . TYR A 1 99 ? 11.142 3.753 -20.969 1.00 73.88 99 TYR A O 1
ATOM 784 N N . GLY A 1 100 ? 10.765 2.875 -23.000 1.00 77.75 100 GLY A N 1
ATOM 785 C CA . GLY A 1 100 ? 9.316 3.109 -22.975 1.00 77.75 100 GLY A CA 1
ATOM 786 C C . GLY A 1 100 ? 8.619 2.366 -21.831 1.00 77.75 100 GLY A C 1
ATOM 787 O O . GLY A 1 100 ? 7.870 2.969 -21.064 1.00 77.75 100 GLY A O 1
ATOM 788 N N . GLN A 1 101 ? 8.926 1.076 -21.662 1.00 75.75 101 GLN A N 1
ATOM 789 C CA . GLN A 1 101 ? 8.377 0.254 -20.577 1.00 75.75 101 GLN A CA 1
ATOM 790 C C . GLN A 1 101 ? 8.872 0.715 -19.200 1.00 75.75 101 GLN A C 1
ATOM 792 O O . GLN A 1 101 ? 8.076 0.804 -18.269 1.00 75.75 101 GLN A O 1
ATOM 797 N N . ALA A 1 102 ? 10.152 1.080 -19.074 1.00 76.00 102 ALA A N 1
ATOM 798 C CA . ALA A 1 102 ? 10.702 1.607 -17.825 1.00 76.00 102 ALA A CA 1
ATOM 799 C C . ALA A 1 102 ? 10.091 2.969 -17.446 1.00 76.00 102 ALA A C 1
ATOM 801 O O . ALA A 1 102 ? 9.812 3.218 -16.274 1.00 76.00 102 ALA A O 1
ATOM 802 N N . LYS A 1 103 ? 9.832 3.845 -18.427 1.00 82.75 103 LYS A N 1
ATOM 803 C CA . LYS A 1 103 ? 9.160 5.134 -18.208 1.00 82.75 103 LYS A CA 1
ATOM 804 C C . LYS A 1 103 ? 7.716 4.942 -17.745 1.00 82.75 103 LYS A C 1
ATOM 806 O O . LYS A 1 103 ? 7.302 5.605 -16.800 1.00 82.75 103 LYS A O 1
ATOM 811 N N . LEU A 1 104 ? 6.979 4.023 -18.373 1.00 84.81 104 LEU A N 1
ATOM 812 C CA . LEU A 1 104 ? 5.615 3.675 -17.962 1.00 84.81 104 LEU A CA 1
ATOM 813 C C . LEU A 1 104 ? 5.580 3.083 -16.552 1.00 84.81 104 LEU A C 1
ATOM 815 O O . LEU A 1 104 ? 4.798 3.548 -15.730 1.00 84.81 104 LEU A O 1
ATOM 819 N N . GLY A 1 105 ? 6.455 2.120 -16.246 1.00 83.56 105 GLY A N 1
ATOM 820 C CA . GLY A 1 105 ? 6.552 1.540 -14.903 1.00 83.56 105 GLY A CA 1
ATOM 821 C C . GLY A 1 105 ? 6.837 2.599 -13.837 1.00 83.56 105 GLY A C 1
ATOM 822 O O . GLY A 1 105 ? 6.196 2.613 -12.793 1.00 83.56 105 GLY A O 1
ATOM 823 N N . ARG A 1 106 ? 7.713 3.563 -14.139 1.00 83.25 106 ARG A N 1
ATOM 824 C CA . ARG A 1 106 ? 8.025 4.666 -13.225 1.00 83.25 106 ARG A CA 1
ATOM 825 C C . ARG A 1 106 ? 6.849 5.625 -13.008 1.00 83.25 106 ARG A C 1
ATOM 827 O O . ARG A 1 106 ? 6.676 6.133 -11.903 1.00 83.25 106 ARG A O 1
ATOM 834 N N . GLU A 1 107 ? 6.036 5.870 -14.033 1.00 88.31 107 GLU A N 1
ATOM 835 C CA . GLU A 1 107 ? 4.818 6.674 -13.887 1.00 88.31 107 GLU A CA 1
ATOM 836 C C . GLU A 1 107 ? 3.769 5.942 -13.039 1.00 88.31 107 GLU A C 1
ATOM 838 O O . GLU A 1 107 ? 3.164 6.539 -12.151 1.00 88.31 107 GLU A O 1
ATOM 843 N N . VAL A 1 108 ? 3.637 4.624 -13.214 1.00 88.62 108 VAL A N 1
ATOM 844 C CA . VAL A 1 108 ? 2.811 3.782 -12.334 1.00 88.62 108 VAL A CA 1
ATOM 845 C C . VAL A 1 108 ? 3.305 3.854 -10.887 1.00 88.62 108 VAL A C 1
ATOM 847 O O . VAL A 1 108 ? 2.487 4.041 -9.989 1.00 88.62 108 VAL A O 1
ATOM 850 N N . SER A 1 109 ? 4.621 3.797 -10.643 1.00 87.31 109 SER A N 1
ATOM 851 C CA . SER A 1 109 ? 5.201 3.967 -9.300 1.00 87.31 109 SER A CA 1
ATOM 852 C C . SER A 1 109 ? 4.861 5.334 -8.680 1.00 87.31 109 SER A C 1
ATOM 854 O O . SER A 1 109 ? 4.582 5.412 -7.484 1.00 87.31 109 SER A O 1
ATOM 856 N N . ARG A 1 110 ? 4.797 6.418 -9.468 1.00 89.00 110 ARG A N 1
ATOM 857 C CA . ARG A 1 110 ? 4.343 7.739 -8.976 1.00 89.00 110 ARG A CA 1
ATOM 858 C C . ARG A 1 110 ? 2.863 7.751 -8.605 1.00 89.00 110 ARG A C 1
ATOM 860 O O . ARG A 1 110 ? 2.502 8.297 -7.565 1.00 89.00 110 ARG A O 1
ATOM 867 N N . ILE A 1 111 ? 2.016 7.135 -9.428 1.00 91.56 111 ILE A N 1
ATOM 868 C CA . ILE A 1 111 ? 0.580 7.005 -9.142 1.00 91.56 111 ILE A CA 1
ATOM 869 C C . ILE A 1 111 ? 0.370 6.165 -7.872 1.00 91.56 111 ILE A C 1
ATOM 871 O O . ILE A 1 111 ? -0.434 6.530 -7.014 1.00 91.56 111 ILE A O 1
ATOM 875 N N . LEU A 1 112 ? 1.130 5.078 -7.711 1.00 89.25 112 LEU A N 1
ATOM 876 C CA . LEU A 1 112 ? 1.125 4.253 -6.502 1.00 89.25 112 LEU A CA 1
ATOM 877 C C . LEU A 1 112 ? 1.534 5.056 -5.262 1.00 89.25 112 LEU A C 1
ATOM 879 O O . LEU A 1 112 ? 0.874 4.936 -4.237 1.00 89.25 112 LEU A O 1
ATOM 883 N N . LEU A 1 113 ? 2.543 5.929 -5.352 1.00 90.94 113 LEU A N 1
ATOM 884 C CA . LEU A 1 113 ? 2.961 6.786 -4.235 1.00 90.94 113 LEU A CA 1
ATOM 885 C C . LEU A 1 113 ? 1.838 7.718 -3.744 1.00 90.94 113 LEU A C 1
ATOM 887 O O . LEU A 1 113 ? 1.631 7.874 -2.536 1.00 90.94 113 LEU A O 1
ATOM 891 N N . LEU A 1 114 ? 1.079 8.304 -4.673 1.00 91.44 114 LEU A N 1
ATOM 892 C CA . LEU A 1 114 ? -0.110 9.090 -4.333 1.00 91.44 114 LEU A CA 1
ATOM 893 C C . LEU A 1 114 ? -1.183 8.210 -3.681 1.00 91.44 114 LEU A C 1
ATOM 895 O O . LEU A 1 114 ? -1.785 8.600 -2.681 1.00 91.44 114 LEU A O 1
ATOM 899 N N . SER A 1 115 ? -1.384 7.000 -4.206 1.00 91.69 115 SER A N 1
ATOM 900 C CA . SER A 1 115 ? -2.366 6.066 -3.663 1.00 91.69 115 SER A CA 1
ATOM 901 C C . SER A 1 115 ? -2.011 5.562 -2.259 1.00 91.69 115 SER A C 1
ATOM 903 O O . SER A 1 115 ? -2.920 5.435 -1.441 1.00 91.69 115 SER A O 1
ATOM 905 N N . TYR A 1 116 ? -0.731 5.320 -1.950 1.00 91.19 116 TYR A N 1
ATOM 906 C CA . TYR A 1 116 ? -0.279 4.962 -0.599 1.00 91.19 116 TYR A CA 1
ATOM 907 C C . TYR A 1 116 ? -0.508 6.108 0.392 1.00 91.19 116 TYR A C 1
ATOM 909 O O . TYR A 1 116 ? -0.950 5.878 1.514 1.00 91.19 116 TYR A O 1
ATOM 917 N N . SER A 1 117 ? -0.268 7.353 -0.031 1.00 91.19 117 SER A N 1
ATOM 918 C CA . SER A 1 117 ? -0.516 8.542 0.800 1.00 91.19 117 SER A CA 1
ATOM 919 C C . SER A 1 117 ? -2.004 8.697 1.144 1.00 91.19 117 SER A C 1
ATOM 921 O O . SER A 1 117 ? -2.370 9.057 2.268 1.00 91.19 117 SER A O 1
ATOM 923 N N . PHE A 1 118 ? -2.878 8.384 0.183 1.00 91.12 118 PHE A N 1
ATOM 924 C CA . PHE A 1 118 ? -4.321 8.368 0.401 1.00 91.12 118 PHE A CA 1
ATOM 925 C C . PHE A 1 118 ? -4.750 7.236 1.345 1.00 91.12 118 PHE A C 1
ATOM 927 O O . PHE A 1 118 ? -5.542 7.471 2.256 1.00 91.12 118 PHE A O 1
ATOM 934 N N . GLU A 1 119 ? -4.184 6.036 1.190 1.00 91.62 119 GLU A N 1
ATOM 935 C CA . GLU A 1 119 ? -4.463 4.898 2.074 1.00 91.62 119 GLU A CA 1
ATOM 936 C C . GLU A 1 119 ? -4.059 5.193 3.528 1.00 91.62 119 GLU A C 1
ATOM 938 O O . GLU A 1 119 ? -4.841 4.933 4.441 1.00 91.62 119 GLU A O 1
ATOM 943 N N . ILE A 1 120 ? -2.899 5.826 3.751 1.00 92.44 120 ILE A N 1
ATOM 944 C CA . ILE A 1 120 ? -2.465 6.266 5.090 1.00 92.44 120 ILE A CA 1
ATOM 945 C C . ILE A 1 120 ? -3.504 7.198 5.714 1.00 92.44 120 ILE A C 1
ATOM 947 O O . ILE A 1 120 ? -3.853 7.038 6.881 1.00 92.44 120 ILE A O 1
ATOM 951 N N . SER A 1 121 ? -4.017 8.152 4.935 1.00 92.75 121 SER A N 1
ATOM 952 C CA . SER A 1 121 ? -4.996 9.131 5.414 1.00 92.75 121 SER A CA 1
ATOM 953 C C . SER A 1 121 ? -6.306 8.452 5.827 1.00 92.75 121 SER A C 1
ATOM 955 O O . SER A 1 121 ? -6.812 8.696 6.92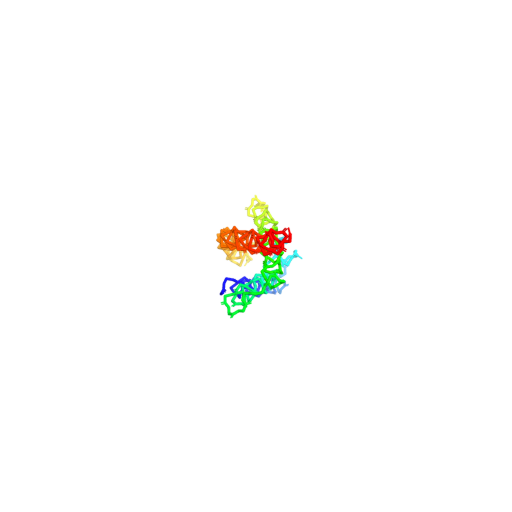2 1.00 92.75 121 SER A O 1
ATOM 957 N N . VAL A 1 122 ? -6.822 7.542 4.994 1.00 91.56 122 VAL A N 1
ATOM 958 C CA . VAL A 1 122 ? -8.041 6.770 5.286 1.00 91.56 122 VAL A CA 1
ATOM 959 C C . VAL A 1 122 ? -7.845 5.875 6.513 1.00 91.56 122 VAL A C 1
ATOM 961 O O . VAL A 1 122 ? -8.668 5.902 7.431 1.00 91.56 122 VAL A O 1
ATOM 964 N N . ALA A 1 123 ? -6.749 5.117 6.565 1.00 91.69 123 ALA A N 1
ATOM 965 C CA . ALA A 1 123 ? -6.448 4.226 7.680 1.00 91.69 123 ALA A CA 1
ATOM 966 C C . ALA A 1 123 ? -6.279 4.997 9.000 1.00 91.69 123 ALA A C 1
ATOM 968 O O . ALA A 1 123 ? -6.775 4.549 10.034 1.00 91.69 123 ALA A O 1
ATOM 969 N N . LEU A 1 124 ? -5.659 6.182 8.965 1.00 91.88 124 LEU A N 1
ATOM 970 C CA . LEU A 1 124 ? -5.521 7.059 10.128 1.00 91.88 124 LEU A CA 1
ATOM 971 C C . LEU A 1 124 ? -6.884 7.550 10.627 1.00 91.88 124 LEU A C 1
ATOM 973 O O . LEU A 1 124 ? -7.161 7.476 11.823 1.00 91.88 124 LEU A O 1
ATOM 977 N N . THR A 1 125 ? -7.756 8.009 9.726 1.00 92.50 125 THR A N 1
ATOM 978 C CA . THR A 1 125 ? -9.112 8.443 10.090 1.00 92.50 125 THR A CA 1
ATOM 979 C C . THR A 1 125 ? -9.884 7.322 10.790 1.00 92.50 125 THR A C 1
ATOM 981 O O . THR A 1 125 ? -10.446 7.537 11.866 1.00 92.50 125 THR A O 1
ATOM 984 N N . TYR A 1 126 ? -9.870 6.106 10.239 1.00 89.88 126 TYR A N 1
ATOM 985 C CA . TYR A 1 126 ? -10.558 4.967 10.855 1.00 89.88 126 TYR A CA 1
ATOM 986 C C . TYR A 1 126 ? -9.891 4.469 12.140 1.00 89.88 126 TYR A C 1
ATOM 988 O O . TYR A 1 126 ? -10.596 3.995 13.031 1.00 89.88 126 TYR A O 1
ATOM 996 N N . ALA A 1 127 ? -8.572 4.609 12.276 1.00 90.06 127 ALA A N 1
ATOM 997 C CA . ALA A 1 127 ? -7.881 4.330 13.529 1.00 90.06 127 ALA A CA 1
ATOM 998 C C . ALA A 1 127 ? -8.333 5.290 14.641 1.00 90.06 127 ALA A C 1
ATOM 1000 O O . ALA A 1 127 ? -8.694 4.841 15.726 1.00 90.06 127 ALA A O 1
ATOM 1001 N N . ILE A 1 128 ? -8.412 6.595 14.358 1.00 91.06 128 ILE A N 1
ATOM 1002 C CA . ILE A 1 128 ? -8.880 7.599 15.329 1.00 91.06 128 ILE A CA 1
ATOM 1003 C C . ILE A 1 128 ? -10.322 7.303 15.760 1.00 91.06 128 ILE A C 1
ATOM 1005 O O . ILE A 1 128 ? -10.607 7.237 16.956 1.00 91.06 128 ILE A O 1
ATOM 1009 N N . PHE A 1 129 ? -11.228 7.065 14.805 1.00 88.00 129 PHE A N 1
ATOM 1010 C CA . PHE A 1 129 ? -12.620 6.739 15.129 1.00 88.00 129 PHE A CA 1
ATOM 1011 C C . PHE A 1 129 ? -12.760 5.424 15.901 1.00 88.00 129 PHE A C 1
ATOM 1013 O O . PHE A 1 129 ? -13.583 5.342 16.813 1.00 88.00 129 PHE A O 1
ATOM 1020 N N . GLY A 1 130 ? -11.954 4.411 15.577 1.00 85.56 130 GLY A N 1
ATOM 1021 C CA . GLY A 1 130 ? -11.934 3.158 16.327 1.00 85.56 130 GLY A CA 1
ATOM 1022 C C . GLY A 1 130 ? -11.472 3.355 17.773 1.00 85.56 130 GLY A C 1
ATOM 1023 O O . GLY A 1 130 ? -12.092 2.798 18.675 1.00 85.56 130 GLY A O 1
ATOM 1024 N N . CYS A 1 131 ? -10.455 4.192 18.013 1.00 86.06 131 CYS A N 1
ATOM 1025 C CA . CYS A 1 131 ? -9.985 4.513 19.364 1.00 86.06 131 CYS A CA 1
ATOM 1026 C C . CYS A 1 131 ? -11.059 5.244 20.183 1.00 86.06 131 CYS A C 1
ATOM 1028 O O . CYS A 1 131 ? -11.318 4.867 21.323 1.00 86.06 131 CYS A O 1
ATOM 1030 N N . ILE A 1 132 ? -11.735 6.236 19.590 1.00 85.94 132 ILE A N 1
ATOM 1031 C CA . ILE A 1 132 ? -12.845 6.952 20.243 1.00 85.94 132 ILE A CA 1
ATOM 1032 C C . ILE A 1 132 ? -13.995 5.985 20.569 1.00 85.94 132 ILE A C 1
ATOM 1034 O O . ILE A 1 132 ? -14.562 6.030 21.661 1.00 85.94 132 ILE A O 1
ATOM 1038 N N . GLY A 1 133 ? -14.329 5.088 19.636 1.00 80.94 133 GLY A N 1
ATOM 1039 C CA . GLY A 1 133 ? -15.370 4.080 19.833 1.00 80.94 133 GLY A CA 1
ATOM 1040 C C . GLY A 1 133 ? -15.042 3.067 20.934 1.00 80.94 133 GLY A C 1
ATOM 1041 O O . GLY A 1 133 ? -15.952 2.620 21.630 1.00 80.94 133 GLY A O 1
ATOM 1042 N N . LEU A 1 134 ? -13.762 2.724 21.109 1.00 82.62 134 LEU A N 1
ATOM 1043 C CA . LEU A 1 134 ? -13.308 1.839 22.182 1.00 82.62 134 LEU A CA 1
ATOM 1044 C C . LEU A 1 134 ? -13.372 2.541 23.547 1.00 82.62 134 LEU A C 1
ATOM 1046 O O . LEU A 1 134 ? -13.984 1.997 24.460 1.00 82.62 134 LEU A O 1
ATOM 1050 N N . SER A 1 135 ? -12.844 3.768 23.643 1.00 80.38 135 SER A N 1
ATOM 1051 C CA . SER A 1 135 ? -12.861 4.578 24.873 1.00 80.38 135 SER A CA 1
ATOM 1052 C C . SER A 1 135 ? -14.282 4.766 25.407 1.00 80.38 135 SER A C 1
ATOM 1054 O O . SER A 1 135 ? -14.536 4.545 26.582 1.00 80.38 135 SER A O 1
ATOM 1056 N N . ARG A 1 136 ? -15.245 5.079 24.528 1.00 76.50 136 ARG A N 1
ATOM 1057 C CA . ARG A 1 136 ? -16.642 5.280 24.942 1.00 76.50 136 ARG A CA 1
ATOM 1058 C C . ARG A 1 136 ? -17.318 3.996 25.440 1.00 76.50 136 ARG A C 1
ATOM 1060 O O . ARG A 1 136 ? -18.207 4.061 26.282 1.00 76.50 136 ARG A O 1
ATOM 1067 N N . ASN A 1 137 ? -16.944 2.838 24.890 1.00 71.56 137 ASN A N 1
ATOM 1068 C CA . ASN A 1 137 ? -17.444 1.550 25.377 1.00 71.56 137 ASN A CA 1
ATOM 1069 C C . ASN A 1 137 ? -16.841 1.206 26.741 1.00 71.56 137 ASN A C 1
ATOM 1071 O O . ASN A 1 137 ? -17.556 0.682 27.590 1.00 71.56 137 ASN A O 1
ATOM 1075 N N . GLU A 1 138 ? -15.563 1.514 26.956 1.00 71.38 138 GLU A N 1
ATOM 1076 C CA . GLU A 1 138 ? -14.886 1.306 28.236 1.00 71.38 138 GLU A CA 1
ATOM 1077 C C . GLU A 1 138 ? -15.526 2.153 29.345 1.00 71.38 138 GLU A C 1
ATOM 1079 O O . GLU A 1 138 ? -15.927 1.586 30.357 1.00 71.38 138 GLU A O 1
ATOM 1084 N N . ASP A 1 139 ? -15.783 3.443 29.090 1.00 67.12 139 ASP A N 1
ATOM 1085 C CA . ASP A 1 139 ? -16.490 4.347 30.018 1.00 67.12 139 ASP A CA 1
ATOM 1086 C C . ASP A 1 139 ? -17.912 3.859 30.359 1.00 67.12 139 ASP A C 1
ATOM 1088 O O . ASP A 1 139 ? -18.385 3.977 31.487 1.00 67.12 139 ASP A O 1
ATOM 1092 N N . SER A 1 140 ? -18.623 3.280 29.384 1.00 63.03 140 SER A N 1
ATOM 1093 C CA . SER A 1 140 ? -19.952 2.707 29.635 1.00 63.03 140 SER A CA 1
ATOM 1094 C C . SER A 1 140 ? -19.897 1.425 30.468 1.00 63.03 140 SER A C 1
ATOM 1096 O O . SER A 1 140 ? -20.821 1.146 31.227 1.00 63.03 140 SER A O 1
ATOM 1098 N N . LEU A 1 141 ? -18.817 0.647 30.343 1.00 60.62 141 LEU A N 1
ATOM 1099 C CA . LEU A 1 141 ? -18.634 -0.604 31.075 1.00 60.62 141 LEU A CA 1
ATOM 1100 C C . LEU A 1 141 ? -18.167 -0.362 32.515 1.00 60.62 141 LEU A C 1
ATOM 1102 O O . LEU A 1 141 ? -18.419 -1.207 33.365 1.00 60.62 141 LEU A O 1
ATOM 1106 N N . THR A 1 142 ? -17.500 0.765 32.781 1.00 61.28 142 THR A N 1
ATOM 1107 C CA . THR A 1 142 ? -17.057 1.204 34.115 1.00 61.28 142 THR A CA 1
ATOM 1108 C C . THR A 1 142 ? -18.097 2.031 34.869 1.00 61.28 142 THR A C 1
ATOM 1110 O O . THR A 1 142 ? -17.978 2.150 36.082 1.00 61.28 142 THR A O 1
ATOM 1113 N N . ALA A 1 143 ? -19.147 2.530 34.207 1.00 57.22 143 ALA A N 1
ATOM 1114 C CA . ALA A 1 143 ? -20.296 3.159 34.869 1.00 57.22 143 ALA A CA 1
ATOM 1115 C C . ALA A 1 143 ? -21.312 2.141 35.439 1.00 57.22 143 ALA A C 1
ATOM 1117 O O . ALA A 1 143 ? -21.955 2.398 36.451 1.00 57.22 143 ALA A O 1
ATOM 1118 N N . VAL A 1 144 ? -21.448 0.962 34.819 1.00 51.81 144 VAL A N 1
ATOM 1119 C CA . VAL A 1 144 ? -22.361 -0.110 35.279 1.00 51.81 144 VAL A CA 1
ATOM 1120 C C . VAL A 1 144 ? -22.002 -0.706 36.662 1.00 51.81 144 VAL A C 1
ATOM 1122 O O . VAL A 1 144 ? -22.925 -1.034 37.403 1.00 51.81 144 VAL A O 1
ATOM 1125 N N . PRO A 1 145 ? -20.727 -0.860 37.067 1.00 52.38 145 PRO A N 1
ATOM 1126 C CA . PRO A 1 145 ? -20.354 -1.332 38.398 1.00 52.38 145 PRO A CA 1
ATOM 1127 C C . PRO A 1 145 ? -20.711 -0.343 39.519 1.00 52.38 145 PRO A C 1
ATOM 1129 O O . PRO A 1 145 ? -21.099 -0.785 40.597 1.00 52.38 145 PRO A O 1
ATOM 1132 N N . GLU A 1 146 ? -20.629 0.973 39.281 1.00 51.97 146 GLU A N 1
ATOM 1133 C CA . GLU A 1 146 ? -20.822 1.982 40.340 1.00 51.97 146 GLU A CA 1
ATOM 1134 C C . GLU A 1 146 ? -22.294 2.145 40.777 1.00 51.97 146 GLU A C 1
ATOM 1136 O O . GLU A 1 146 ? -22.572 2.457 41.938 1.00 51.97 146 GLU A O 1
ATOM 1141 N N . GLU A 1 147 ? -23.267 1.872 39.900 1.00 51.59 147 GLU A N 1
ATOM 1142 C CA . GLU A 1 147 ? -24.690 1.901 40.286 1.00 51.59 147 GLU A CA 1
ATOM 1143 C C . GLU A 1 147 ? -25.099 0.706 41.168 1.00 51.59 147 GLU A C 1
ATOM 1145 O O . GLU A 1 147 ? -26.003 0.836 41.995 1.00 51.59 147 GLU A O 1
ATOM 1150 N N . PHE A 1 148 ? -24.415 -0.438 41.058 1.00 51.25 148 PHE A N 1
ATOM 1151 C CA . PHE A 1 148 ? -24.692 -1.613 41.897 1.00 51.25 148 PHE A CA 1
ATOM 1152 C C . PHE A 1 148 ? -24.005 -1.563 43.268 1.00 51.25 148 PHE A C 1
ATOM 1154 O O . PHE A 1 148 ? -24.456 -2.237 44.193 1.00 51.25 148 PHE A O 1
ATOM 1161 N N . GLU A 1 149 ? -22.947 -0.765 43.426 1.00 50.69 149 GLU A N 1
ATOM 1162 C CA . GLU A 1 149 ? -22.226 -0.629 44.701 1.00 50.69 149 GLU A CA 1
ATOM 1163 C C . GLU A 1 149 ? -22.798 0.483 45.604 1.00 50.69 149 GLU A C 1
ATOM 1165 O O . GLU A 1 149 ? -22.517 0.519 46.797 1.00 50.69 149 GLU A O 1
ATOM 1170 N N . SER A 1 150 ? -23.664 1.356 45.071 1.00 50.16 150 SER A N 1
ATOM 1171 C CA . SER A 1 150 ? -24.325 2.442 45.821 1.00 50.16 150 SER A CA 1
ATOM 1172 C C . SER A 1 150 ? -25.730 2.101 46.344 1.00 50.16 150 SER A C 1
ATOM 1174 O O . SER A 1 150 ? -26.394 2.954 46.935 1.00 50.16 150 SER A O 1
ATOM 1176 N N . THR A 1 151 ? -26.191 0.858 46.155 1.00 47.81 151 THR A N 1
ATOM 1177 C CA . THR A 1 151 ? -27.509 0.373 46.612 1.00 47.81 151 THR A CA 1
ATOM 1178 C C . THR A 1 151 ? -27.469 -0.562 47.833 1.00 47.81 151 THR A C 1
ATOM 1180 O O . THR A 1 151 ? -28.473 -1.221 48.112 1.00 47.81 151 THR A O 1
ATOM 1183 N N . PHE A 1 152 ? -26.364 -0.603 48.589 1.00 41.25 152 PHE A N 1
ATOM 1184 C CA . PHE A 1 152 ? -26.241 -1.402 49.820 1.00 41.25 152 PHE A CA 1
ATOM 1185 C C . PHE A 1 152 ? -25.939 -0.562 51.066 1.00 41.25 152 PHE A C 1
ATOM 1187 O O . PHE A 1 152 ? -25.111 0.370 50.970 1.00 41.25 152 PHE A O 1
#

Organism: Panthera tigris altaica (NCBI:txid74533)

Secondary structure (DSSP, 8-state):
-HHHHHHHHHHHHHHHHHHHHTSSS-----HHHHTTGGGGHHHHHHHHHHHHHHHHS--HHHHHHHHHHHHHHHHHHHHHHHHHHHHHH--PPPPGGGHHHHHHHHHHHHHHHHHHHHHHHHHHHHHHHHHHHHHHHHHHHHHHHHHHHS--

InterPro domains:
  IPR007237 CD20-like, transmembrane domain [PF04103] (14-95)

pLDDT: mean 79.43, std 13.25, range [41.25, 93.38]

Radius of gyration: 21.84 Å; chains: 1; bounding box: 48×20×76 Å